Protein AF-A0A7S4JD03-F1 (afdb_monomer_lite)

Radius of gyration: 14.53 Å; chains: 1; bounding box: 27×33×50 Å

Secondary structure (DSSP, 8-state):
----SSTTEEEEEEE-S-EEEEEE-TT-SSTTTTSHHHHHHHHHTSTT--EEEEE---STTS--EEEEE-TTTTTTEEEEEEEEEEE-TTHHHHHTT-------PPP-

Foldseek 3Di:
DDDQDDPFKDAQKALPDQFPDKDFLQPPPDVVSLDPRVLLVVLLPDLFFFKWKWAQDPDPVDGTMITGHGPPSNVRIDGHHRMMMGGHPCSVCSNVVNDDPPPPDDDD

InterPro domains:
  IPR003609 PAN/Apple domain [PF14295] (14-69)

Organism: NCBI:txid72548

Sequence (108 aa):
EAQGGVHNLVEGLNFQGADIKGLSMAHASSAQERSPIACYEACASHTKCLAMTFINSRSSSRQRRCWMKGGGFYVGASRSQGTTSGVVTGWQEKAAGRVRNVEATPLQ

pLDDT: mean 80.73, std 18.43, range [30.11, 97.12]

Structure (mmCIF, N/CA/C/O backbone):
data_AF-A0A7S4JD03-F1
#
_entry.id   AF-A0A7S4JD03-F1
#
loop_
_atom_site.group_PDB
_atom_site.id
_atom_site.type_symbol
_atom_site.label_atom_id
_atom_site.label_alt_id
_atom_site.label_comp_id
_atom_site.label_asym_id
_atom_site.label_entity_id
_atom_site.label_seq_id
_atom_site.pdbx_PDB_ins_code
_atom_site.Cartn_x
_atom_site.Cartn_y
_atom_site.Cartn_z
_atom_site.occupancy
_atom_site.B_iso_or_equiv
_atom_site.auth_seq_id
_atom_site.auth_comp_id
_atom_site.auth_asym_id
_atom_site.auth_at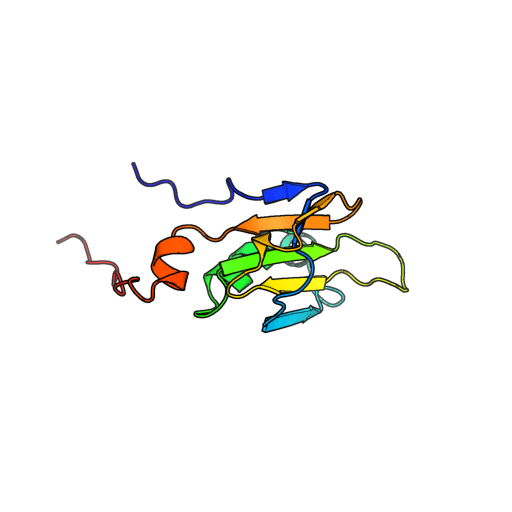om_id
_atom_site.pdbx_PDB_model_num
ATOM 1 N N . GLU A 1 1 ? 6.866 2.853 25.534 1.00 30.11 1 GLU A N 1
ATOM 2 C CA . GLU A 1 1 ? 7.488 3.487 24.353 1.00 30.11 1 GLU A CA 1
ATOM 3 C C . GLU A 1 1 ? 6.689 3.080 23.118 1.00 30.11 1 GLU A C 1
ATOM 5 O O . GLU A 1 1 ? 6.691 1.910 22.765 1.00 30.11 1 GLU A O 1
ATOM 10 N N . ALA A 1 2 ? 5.897 3.985 22.538 1.00 35.44 2 ALA A N 1
ATOM 11 C CA . ALA A 1 2 ? 5.027 3.675 21.399 1.00 35.44 2 ALA A CA 1
ATOM 12 C C . ALA A 1 2 ? 5.671 4.197 20.109 1.00 35.44 2 ALA A C 1
ATOM 14 O O . ALA A 1 2 ? 5.424 5.322 19.683 1.00 35.44 2 ALA A O 1
ATOM 15 N N . GLN A 1 3 ? 6.549 3.393 19.512 1.00 37.41 3 GLN A N 1
ATOM 16 C CA . GLN A 1 3 ? 7.178 3.710 18.232 1.00 37.41 3 GLN A CA 1
ATOM 17 C C . GLN A 1 3 ? 6.197 3.386 17.097 1.00 37.41 3 GLN A C 1
ATOM 19 O O . GLN A 1 3 ? 6.158 2.287 16.551 1.00 37.41 3 GLN A O 1
ATOM 24 N N . GLY A 1 4 ? 5.343 4.352 16.768 1.00 39.50 4 GLY A N 1
ATOM 25 C CA . GLY A 1 4 ? 4.636 4.376 15.495 1.00 39.50 4 GLY A CA 1
ATOM 26 C C . GLY A 1 4 ? 5.576 4.900 14.414 1.00 39.50 4 GLY A C 1
ATOM 27 O O . GLY A 1 4 ? 5.712 6.107 14.269 1.00 39.50 4 GLY A O 1
ATOM 28 N N . GLY A 1 5 ? 6.233 4.026 13.652 1.00 41.19 5 GLY A N 1
ATOM 29 C CA . GLY A 1 5 ? 7.070 4.490 12.544 1.00 41.19 5 GLY A CA 1
ATOM 30 C C . GLY A 1 5 ? 7.536 3.383 11.612 1.00 41.19 5 GLY A C 1
ATOM 31 O O . GLY A 1 5 ? 8.364 2.586 11.987 1.00 41.19 5 GLY A O 1
ATOM 32 N N . VAL A 1 6 ? 7.066 3.350 10.362 1.00 50.31 6 VAL A N 1
ATOM 33 C CA . VAL A 1 6 ? 7.706 2.661 9.211 1.00 50.31 6 VAL A CA 1
ATOM 34 C C . VAL A 1 6 ? 8.101 1.162 9.312 1.00 50.31 6 VAL A C 1
ATOM 36 O O . VAL A 1 6 ? 8.544 0.605 8.310 1.00 50.31 6 VAL A O 1
ATOM 39 N N . HIS A 1 7 ? 7.862 0.449 10.419 1.00 53.72 7 HIS A N 1
ATOM 40 C CA . HIS A 1 7 ? 8.314 -0.943 10.619 1.00 53.72 7 HIS A CA 1
ATOM 41 C C . HIS A 1 7 ? 7.554 -2.007 9.795 1.00 53.72 7 HIS A C 1
ATOM 43 O O . HIS A 1 7 ? 7.946 -3.169 9.795 1.00 53.72 7 HIS A O 1
ATOM 49 N N . ASN A 1 8 ? 6.478 -1.643 9.087 1.00 73.94 8 ASN A N 1
ATOM 50 C CA . ASN A 1 8 ? 5.576 -2.610 8.441 1.00 73.94 8 ASN A CA 1
ATOM 51 C C . ASN A 1 8 ? 5.717 -2.687 6.913 1.00 73.94 8 ASN A C 1
ATOM 53 O O . ASN A 1 8 ? 4.833 -3.239 6.259 1.00 73.94 8 ASN A O 1
ATOM 57 N N . LEU A 1 9 ? 6.766 -2.108 6.322 1.00 92.06 9 LEU A N 1
ATOM 58 C CA . LEU A 1 9 ? 6.987 -2.181 4.876 1.00 92.06 9 LEU A CA 1
ATOM 59 C C . LEU A 1 9 ? 7.691 -3.487 4.496 1.00 92.06 9 LEU A C 1
ATOM 61 O O . LEU A 1 9 ? 8.807 -3.755 4.925 1.00 92.06 9 LEU A O 1
ATOM 65 N N . VAL A 1 10 ? 7.045 -4.276 3.643 1.00 93.12 10 VAL A N 1
ATOM 66 C CA . VAL A 1 10 ? 7.534 -5.567 3.158 1.00 93.12 10 VAL A CA 1
ATOM 67 C C . VAL A 1 10 ? 7.753 -5.483 1.654 1.00 93.12 10 VAL A C 1
ATOM 69 O O . VAL A 1 10 ? 6.805 -5.338 0.874 1.00 93.12 10 VAL A O 1
ATOM 72 N N . GLU A 1 11 ? 9.014 -5.569 1.237 1.00 92.75 11 GLU A N 1
ATOM 73 C CA . GLU A 1 11 ? 9.378 -5.677 -0.173 1.00 92.75 11 GLU A CA 1
ATOM 74 C C . GLU A 1 11 ? 8.952 -7.033 -0.748 1.00 92.75 11 GLU A C 1
ATOM 76 O O . GLU A 1 11 ? 8.964 -8.068 -0.081 1.00 92.75 11 GLU A O 1
ATOM 81 N N . GLY A 1 12 ? 8.535 -7.026 -2.009 1.00 91.88 12 GLY A N 1
ATOM 82 C CA . GLY A 1 12 ? 8.070 -8.208 -2.711 1.00 91.88 12 GLY A CA 1
ATOM 83 C C . GLY A 1 12 ? 6.667 -8.650 -2.306 1.00 91.88 12 GLY A C 1
ATOM 84 O O . GLY A 1 12 ? 6.220 -9.684 -2.790 1.00 91.88 12 GLY A O 1
ATOM 85 N N . LEU A 1 13 ? 5.972 -7.917 -1.429 1.00 93.81 13 LEU A N 1
ATOM 86 C CA . LEU A 1 13 ? 4.585 -8.184 -1.053 1.00 93.81 13 LEU A CA 1
ATOM 87 C C . LEU A 1 13 ? 3.642 -7.285 -1.851 1.00 93.81 13 LEU A C 1
ATOM 89 O O . LEU A 1 13 ? 3.880 -6.080 -1.988 1.00 93.81 13 LEU A O 1
ATOM 93 N N . ASN A 1 14 ? 2.553 -7.866 -2.343 1.00 94.25 14 ASN A N 1
ATOM 94 C CA . ASN A 1 14 ? 1.449 -7.187 -3.003 1.00 94.25 14 ASN A CA 1
ATOM 95 C C . ASN A 1 14 ? 0.129 -7.641 -2.377 1.00 94.25 14 ASN A C 1
ATOM 97 O O . ASN A 1 14 ? -0.223 -8.819 -2.443 1.00 94.25 14 ASN A O 1
ATOM 101 N N . PHE A 1 15 ? -0.619 -6.707 -1.804 1.00 95.38 15 PHE A N 1
ATOM 102 C CA . PHE A 1 15 ? -1.991 -6.954 -1.378 1.00 95.38 15 PHE A CA 1
ATOM 103 C C . PHE A 1 15 ? -2.911 -6.772 -2.591 1.00 95.38 15 PHE A C 1
ATOM 105 O O . PHE A 1 15 ? -3.210 -5.648 -2.971 1.00 95.38 15 PHE A O 1
ATOM 112 N N . GLN A 1 16 ? -3.335 -7.843 -3.260 1.00 92.00 16 GLN A N 1
ATOM 113 C CA . GLN A 1 16 ? -4.164 -7.702 -4.463 1.00 92.00 16 GLN A CA 1
ATOM 114 C C . GLN A 1 16 ? -5.604 -7.312 -4.117 1.00 92.00 16 GLN A C 1
ATOM 116 O O . GLN A 1 16 ? -6.221 -7.907 -3.235 1.00 92.00 16 GLN A O 1
ATOM 121 N N . GLY A 1 17 ? -6.148 -6.339 -4.850 1.00 92.31 17 GLY A N 1
ATOM 122 C CA . GLY A 1 17 ? -7.508 -5.847 -4.653 1.00 92.31 17 GLY A CA 1
ATOM 123 C C . GLY A 1 17 ? -7.677 -4.985 -3.400 1.00 92.31 17 GLY A C 1
ATOM 124 O O . GLY A 1 17 ? -6.709 -4.471 -2.831 1.00 92.31 17 GLY A O 1
ATOM 125 N N . ALA A 1 18 ? -8.944 -4.802 -3.007 1.00 93.31 18 ALA A N 1
ATOM 126 C CA . ALA A 1 18 ? -9.385 -3.899 -1.938 1.00 93.31 18 ALA A CA 1
ATOM 127 C C . ALA A 1 18 ? -8.903 -2.443 -2.106 1.00 93.31 18 ALA A C 1
ATOM 129 O O . ALA A 1 18 ? -8.812 -1.701 -1.127 1.00 93.31 18 ALA A O 1
ATOM 130 N N . ASP A 1 19 ? -8.588 -2.033 -3.337 1.00 95.81 19 ASP A N 1
ATOM 131 C CA . ASP A 1 19 ? -8.091 -0.700 -3.648 1.00 95.81 19 ASP A CA 1
ATOM 132 C C . ASP A 1 19 ? -9.200 0.336 -3.473 1.00 95.81 19 ASP A C 1
ATOM 134 O O . ASP A 1 19 ? -10.231 0.293 -4.140 1.00 95.81 19 ASP A O 1
ATOM 138 N N . ILE A 1 20 ? -8.979 1.292 -2.577 1.00 96.69 20 ILE A N 1
ATOM 139 C CA . ILE A 1 20 ? -9.903 2.407 -2.342 1.00 96.69 20 ILE A CA 1
ATOM 140 C C . ILE A 1 20 ? -9.446 3.688 -3.038 1.00 96.69 20 ILE A C 1
ATOM 142 O O . ILE A 1 20 ? -10.253 4.587 -3.267 1.00 96.69 20 ILE A O 1
ATOM 146 N N . LYS A 1 21 ? -8.148 3.799 -3.351 1.00 95.81 21 LYS A N 1
ATOM 147 C CA . LYS A 1 21 ? -7.572 4.948 -4.056 1.00 95.81 21 LYS A CA 1
ATOM 148 C C . LYS A 1 21 ? -6.220 4.597 -4.673 1.00 95.81 21 LYS A C 1
ATOM 150 O O . LYS A 1 21 ? -5.398 3.942 -4.039 1.00 95.81 21 LYS A O 1
ATOM 155 N N . GLY A 1 22 ? -5.966 5.099 -5.879 1.00 93.06 22 GLY A N 1
ATOM 156 C CA . GLY A 1 22 ? -4.651 5.069 -6.519 1.00 93.06 22 GLY A CA 1
ATOM 157 C C . GLY A 1 22 ? -4.056 6.470 -6.640 1.00 93.06 22 GLY A C 1
ATOM 158 O O . GLY A 1 22 ? -4.732 7.380 -7.114 1.00 93.06 22 GLY A O 1
ATOM 159 N N . LEU A 1 23 ? -2.792 6.654 -6.254 1.00 90.38 23 LEU A N 1
ATOM 160 C CA . LEU A 1 23 ? -2.052 7.907 -6.453 1.00 90.38 23 LEU A CA 1
ATOM 161 C C . LEU A 1 23 ? -0.980 7.735 -7.530 1.00 90.38 23 LEU A C 1
ATOM 163 O O . LEU A 1 23 ? -0.255 6.737 -7.548 1.00 90.38 23 LEU A O 1
ATOM 167 N N . SER A 1 24 ? -0.875 8.696 -8.457 1.00 89.06 24 SER A N 1
ATOM 168 C CA . SER A 1 24 ? 0.303 8.769 -9.336 1.00 89.06 24 SER A CA 1
ATOM 169 C C . SER A 1 24 ? 1.462 9.333 -8.547 1.00 89.06 24 SER A C 1
ATOM 171 O O . SER A 1 24 ? 1.347 10.444 -8.045 1.00 89.06 24 SER A O 1
ATOM 173 N N . MET A 1 25 ? 2.578 8.615 -8.507 1.00 84.44 25 MET A N 1
ATOM 174 C CA . MET A 1 25 ? 3.835 9.143 -7.974 1.00 84.44 25 MET A CA 1
ATOM 175 C C . MET A 1 25 ? 4.810 9.455 -9.122 1.00 84.44 25 MET A C 1
ATOM 177 O O . MET A 1 25 ? 5.985 9.716 -8.899 1.00 84.44 25 MET A O 1
ATOM 181 N N . ALA A 1 26 ? 4.347 9.417 -10.377 1.00 80.00 26 ALA A N 1
ATOM 182 C CA . ALA A 1 26 ? 5.184 9.641 -11.554 1.00 80.00 26 ALA A CA 1
ATOM 183 C C . ALA A 1 26 ? 5.731 11.073 -11.646 1.00 80.00 26 ALA A C 1
ATOM 185 O O . ALA A 1 26 ? 6.848 11.264 -12.116 1.00 80.00 26 ALA A O 1
ATOM 186 N N . HIS A 1 27 ? 4.951 12.061 -11.196 1.00 76.69 27 HIS A N 1
ATOM 187 C CA . HIS A 1 27 ? 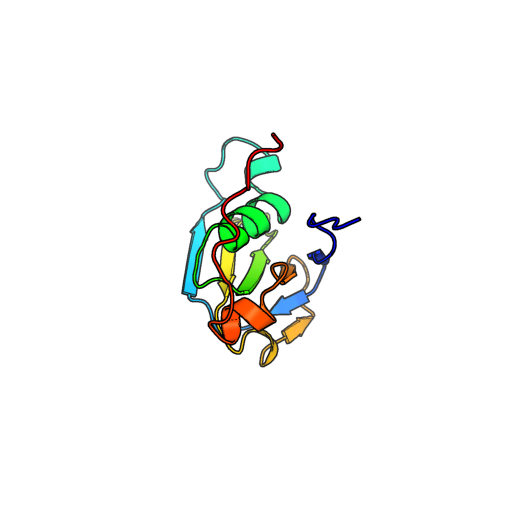5.275 13.489 -11.312 1.00 76.69 27 HIS A CA 1
ATOM 188 C C . HIS A 1 27 ? 5.817 14.102 -10.016 1.00 76.69 27 HIS A C 1
ATOM 190 O O . HIS A 1 27 ? 6.085 15.297 -9.972 1.00 76.69 27 HIS A O 1
ATOM 196 N N . ALA A 1 28 ? 5.969 13.301 -8.959 1.00 79.00 28 ALA A N 1
ATOM 197 C CA . ALA A 1 28 ? 6.582 13.755 -7.718 1.00 79.00 28 ALA A CA 1
ATOM 198 C C . ALA A 1 28 ? 7.990 14.301 -7.996 1.00 79.00 28 ALA A C 1
ATOM 200 O O . ALA A 1 28 ? 8.724 13.723 -8.800 1.00 79.00 28 ALA A O 1
ATOM 201 N N . SER A 1 29 ? 8.376 15.399 -7.353 1.00 79.38 29 SER A N 1
ATOM 202 C CA . SER A 1 29 ? 9.602 16.136 -7.686 1.00 79.38 29 SER A CA 1
ATOM 203 C C . SER A 1 29 ? 10.873 15.511 -7.100 1.00 79.38 29 SER A C 1
ATOM 205 O O . SER A 1 29 ? 11.946 15.614 -7.693 1.00 79.38 29 SER A O 1
ATOM 207 N N . SER A 1 30 ? 10.743 14.766 -6.003 1.00 80.69 30 SER A N 1
ATOM 208 C CA . SER A 1 30 ? 11.847 14.137 -5.277 1.00 80.69 30 SER A CA 1
ATOM 209 C C . SER A 1 30 ? 11.757 12.606 -5.249 1.00 80.69 30 SER A C 1
ATOM 211 O O . SER A 1 30 ? 10.699 12.005 -5.442 1.00 80.69 30 SER A O 1
ATOM 213 N N . ALA A 1 31 ? 12.887 11.942 -4.986 1.00 79.38 31 ALA A N 1
ATOM 214 C CA . ALA A 1 31 ? 12.917 10.493 -4.774 1.00 79.38 31 ALA A CA 1
ATOM 215 C C . ALA A 1 31 ? 12.151 10.071 -3.505 1.00 79.38 31 ALA A C 1
ATOM 217 O O . ALA A 1 31 ? 11.547 9.000 -3.493 1.00 79.38 31 ALA A O 1
ATOM 218 N N . GLN A 1 32 ? 12.131 10.932 -2.481 1.00 81.00 32 GLN A N 1
ATOM 219 C CA . GLN A 1 32 ? 11.420 10.694 -1.226 1.00 81.00 32 GLN A CA 1
ATOM 220 C C . GLN A 1 32 ? 9.909 10.625 -1.444 1.00 81.00 32 GLN A C 1
ATOM 222 O O . GLN A 1 32 ? 9.260 9.688 -0.987 1.00 81.00 32 GLN A O 1
ATOM 227 N N . GLU A 1 33 ? 9.350 11.549 -2.223 1.00 81.38 33 GLU A N 1
ATOM 228 C CA . GLU A 1 33 ? 7.941 11.506 -2.624 1.00 81.38 33 GLU A CA 1
ATOM 229 C C . GLU A 1 33 ? 7.630 10.281 -3.502 1.00 81.38 33 GLU A C 1
ATOM 231 O O . GLU A 1 33 ? 6.499 9.817 -3.546 1.00 81.38 33 GLU A O 1
ATOM 236 N N . ARG A 1 34 ? 8.623 9.702 -4.188 1.00 86.69 34 ARG A N 1
ATOM 237 C CA . ARG A 1 34 ? 8.486 8.483 -5.009 1.00 86.69 34 ARG A CA 1
ATOM 238 C C . ARG A 1 34 ? 8.850 7.207 -4.249 1.00 86.69 34 ARG A C 1
ATOM 240 O O . ARG A 1 34 ? 9.330 6.254 -4.866 1.00 86.69 34 ARG A O 1
ATOM 247 N N . SER A 1 35 ? 8.644 7.185 -2.937 1.00 90.88 35 SER A N 1
ATOM 248 C CA . SER A 1 35 ? 9.043 6.071 -2.078 1.00 90.88 35 SER A CA 1
ATOM 249 C C . SER A 1 35 ? 7.845 5.290 -1.519 1.00 90.88 35 SER A C 1
ATOM 251 O O . SER A 1 35 ? 6.734 5.823 -1.408 1.00 90.88 35 SER A O 1
ATOM 253 N N . PRO A 1 36 ? 8.061 4.030 -1.097 1.00 92.94 36 PRO A N 1
ATOM 254 C CA . PRO A 1 36 ? 7.093 3.308 -0.279 1.00 92.94 36 PRO A CA 1
ATOM 255 C C . PRO A 1 36 ? 6.725 4.059 1.009 1.00 92.94 36 PRO A C 1
ATOM 257 O O . PRO A 1 36 ? 5.581 3.988 1.441 1.00 92.94 36 PRO A O 1
ATOM 260 N N . ILE A 1 37 ? 7.656 4.814 1.600 1.00 92.94 37 ILE A N 1
ATOM 261 C CA . ILE A 1 37 ? 7.414 5.575 2.835 1.00 92.94 37 ILE A CA 1
ATOM 262 C C . ILE A 1 37 ? 6.363 6.662 2.592 1.00 92.94 37 ILE A C 1
ATOM 264 O O . ILE A 1 37 ? 5.355 6.693 3.291 1.00 92.94 37 ILE A O 1
ATOM 268 N N . ALA A 1 38 ? 6.511 7.461 1.532 1.00 91.88 38 ALA A N 1
ATOM 269 C CA . ALA A 1 38 ? 5.520 8.480 1.177 1.00 91.88 38 ALA A CA 1
ATOM 270 C C . ALA A 1 38 ? 4.133 7.871 0.883 1.00 91.88 38 ALA A C 1
ATOM 272 O O . ALA A 1 38 ? 3.099 8.436 1.235 1.00 91.88 38 ALA A O 1
ATOM 273 N N . CYS A 1 39 ? 4.089 6.683 0.268 1.00 94.38 39 CYS A N 1
ATOM 274 C CA . CYS A 1 39 ? 2.835 5.959 0.053 1.00 94.38 39 CYS A CA 1
ATOM 275 C C . CYS A 1 39 ? 2.205 5.469 1.373 1.00 94.38 39 CYS A C 1
ATOM 277 O O . CYS A 1 39 ? 0.982 5.512 1.531 1.00 94.38 39 CYS A O 1
ATOM 279 N N . TYR A 1 40 ? 3.024 5.037 2.335 1.00 94.81 40 TYR A N 1
ATOM 280 C CA . TYR A 1 40 ? 2.566 4.647 3.666 1.00 94.81 40 TYR A CA 1
ATOM 281 C C . TYR A 1 40 ? 1.990 5.837 4.427 1.00 94.81 40 TYR A C 1
ATOM 283 O O . TYR A 1 40 ? 0.881 5.736 4.940 1.00 94.81 40 TYR A O 1
ATOM 291 N N . GLU A 1 41 ? 2.694 6.967 4.449 1.00 92.88 41 GLU A N 1
ATOM 292 C CA . GLU A 1 41 ? 2.241 8.199 5.103 1.00 92.88 41 GLU A CA 1
ATOM 293 C C . GLU A 1 41 ? 0.913 8.681 4.513 1.00 92.88 41 GLU A C 1
ATOM 295 O O . GLU A 1 41 ? -0.045 8.910 5.249 1.00 92.88 41 GLU A O 1
ATOM 300 N N . ALA A 1 42 ? 0.799 8.708 3.181 1.00 93.25 42 ALA A N 1
ATOM 301 C CA . ALA A 1 42 ? -0.449 9.063 2.512 1.00 93.25 42 ALA A CA 1
ATOM 302 C C . ALA A 1 42 ? -1.609 8.125 2.897 1.00 93.25 42 ALA A C 1
ATOM 304 O O . ALA A 1 42 ? -2.748 8.571 3.050 1.00 93.25 42 ALA A O 1
ATOM 305 N N . CYS A 1 43 ? -1.343 6.823 3.053 1.00 94.62 43 CYS A N 1
ATOM 306 C CA . CYS A 1 43 ? -2.340 5.866 3.529 1.00 94.62 43 CYS A CA 1
ATOM 307 C C . CYS A 1 43 ? -2.679 6.096 5.009 1.00 94.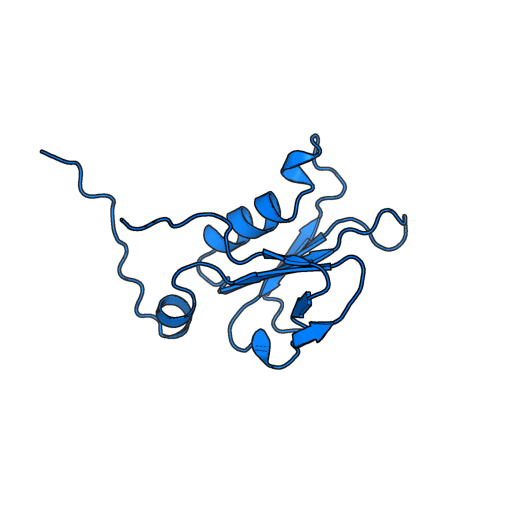62 43 CYS A C 1
ATOM 309 O O . CYS A 1 43 ? -3.853 6.119 5.375 1.00 94.62 43 CYS A O 1
ATOM 311 N N . ALA A 1 44 ? -1.683 6.328 5.862 1.00 92.25 44 ALA A N 1
ATOM 312 C CA . ALA A 1 44 ? -1.886 6.590 7.280 1.00 92.25 44 ALA A CA 1
ATOM 313 C C . ALA A 1 44 ? -2.788 7.817 7.505 1.00 92.25 44 ALA A C 1
ATOM 315 O O . ALA A 1 44 ? -3.720 7.746 8.308 1.00 92.25 44 ALA A O 1
ATOM 316 N N . SER A 1 45 ? -2.601 8.881 6.717 1.00 91.94 45 SER A N 1
ATOM 317 C CA . SER A 1 45 ? -3.439 10.088 6.740 1.00 91.94 45 SER A CA 1
ATOM 318 C C . SER A 1 45 ? -4.852 9.890 6.172 1.00 91.94 45 SER A C 1
ATOM 320 O O . SER A 1 45 ? -5.731 10.716 6.410 1.00 91.94 45 SER A O 1
ATOM 322 N N . HIS A 1 46 ? -5.116 8.815 5.422 1.00 92.81 46 HIS A N 1
ATOM 323 C CA . HIS A 1 46 ? -6.429 8.565 4.827 1.00 92.81 46 HIS A CA 1
ATOM 324 C C . HIS A 1 46 ? -7.311 7.720 5.756 1.00 92.81 46 HIS A C 1
ATOM 326 O O . HIS A 1 46 ? -7.028 6.549 6.009 1.00 92.81 46 HIS A O 1
ATOM 332 N N . THR A 1 47 ? -8.443 8.258 6.214 1.00 90.38 47 THR A N 1
ATOM 333 C CA . THR A 1 47 ? -9.315 7.651 7.249 1.00 90.38 47 THR A CA 1
ATOM 334 C C . THR A 1 47 ? -9.833 6.247 6.936 1.00 90.38 47 THR A C 1
ATOM 336 O O . THR A 1 47 ? -10.099 5.482 7.854 1.00 90.38 47 THR A O 1
ATOM 339 N N . LYS A 1 48 ? -9.939 5.865 5.660 1.00 92.06 48 LYS A N 1
ATOM 340 C CA . LYS A 1 48 ? -10.382 4.517 5.248 1.00 92.06 48 LYS A CA 1
ATOM 341 C C . LYS A 1 48 ? -9.247 3.566 4.858 1.00 92.06 48 LYS A C 1
ATOM 343 O O . LYS A 1 48 ? -9.510 2.404 4.571 1.00 92.06 48 LYS A O 1
ATOM 348 N N . CYS A 1 49 ? -8.006 4.051 4.793 1.00 94.81 49 CYS A N 1
ATOM 349 C CA . CYS A 1 49 ? -6.879 3.237 4.346 1.00 94.81 49 CYS A CA 1
ATOM 350 C C . CYS A 1 49 ? -6.297 2.439 5.515 1.00 94.81 49 CYS A C 1
ATOM 352 O O . CYS A 1 49 ? -5.950 3.002 6.553 1.00 94.81 49 CYS A O 1
ATOM 354 N N . LEU A 1 50 ? -6.229 1.126 5.349 1.00 94.12 50 LEU A N 1
ATOM 355 C CA . LEU A 1 50 ? -5.749 0.172 6.346 1.00 94.12 50 LEU A CA 1
ATOM 356 C C . LEU A 1 50 ? -4.378 -0.388 5.969 1.00 94.12 50 LEU A C 1
ATOM 358 O O . LEU A 1 50 ? -3.569 -0.698 6.838 1.00 94.12 50 LEU A O 1
ATOM 362 N N . ALA A 1 51 ? -4.110 -0.492 4.672 1.00 95.56 51 ALA A N 1
ATOM 363 C CA . ALA A 1 51 ? -2.852 -0.971 4.128 1.00 95.56 51 ALA A CA 1
ATOM 364 C C . ALA A 1 51 ? -2.567 -0.301 2.785 1.00 95.56 51 ALA A C 1
ATOM 366 O O . ALA A 1 51 ? -3.431 0.351 2.201 1.00 95.56 51 ALA A O 1
ATOM 367 N N . MET A 1 52 ? -1.363 -0.488 2.265 1.00 96.56 52 MET A N 1
ATOM 368 C CA . MET A 1 52 ? -0.978 0.014 0.956 1.00 96.56 52 MET A CA 1
ATOM 369 C C . MET A 1 52 ? -0.153 -1.005 0.174 1.00 96.56 52 MET A C 1
ATOM 371 O O . MET A 1 52 ? 0.453 -1.905 0.757 1.00 96.56 52 MET A O 1
ATOM 375 N N . THR A 1 53 ? -0.105 -0.818 -1.144 1.00 96.12 53 THR A N 1
ATOM 376 C CA . THR A 1 53 ? 0.931 -1.383 -2.012 1.00 96.12 53 THR A CA 1
ATOM 377 C C . THR A 1 53 ? 1.510 -0.289 -2.898 1.00 96.12 53 THR A C 1
ATOM 379 O O . THR A 1 53 ? 0.813 0.316 -3.713 1.00 96.12 53 THR A O 1
ATOM 382 N N . PHE A 1 54 ? 2.808 -0.060 -2.773 1.00 95.62 54 PHE A N 1
ATOM 383 C CA . PHE A 1 54 ? 3.601 0.764 -3.666 1.00 95.62 54 PHE A CA 1
ATOM 384 C C . PHE A 1 54 ? 4.188 -0.084 -4.795 1.00 95.62 54 PHE A C 1
ATOM 386 O O . PHE A 1 54 ? 4.815 -1.112 -4.544 1.00 95.62 54 PHE A O 1
ATOM 393 N N . ILE A 1 55 ? 4.022 0.359 -6.039 1.00 93.00 55 ILE A N 1
ATOM 394 C CA . ILE A 1 55 ? 4.658 -0.240 -7.214 1.00 93.00 55 ILE A CA 1
ATOM 395 C C . ILE A 1 55 ? 5.906 0.575 -7.551 1.00 93.00 55 ILE A C 1
ATOM 397 O O . ILE A 1 55 ? 5.812 1.710 -8.025 1.00 93.00 55 ILE A O 1
ATOM 401 N N . ASN A 1 56 ? 7.076 -0.029 -7.359 1.00 86.81 56 ASN A N 1
ATOM 402 C CA . ASN A 1 56 ? 8.372 0.522 -7.733 1.00 86.81 56 ASN A CA 1
ATOM 403 C C . ASN A 1 56 ? 8.773 0.061 -9.139 1.00 86.81 56 ASN A C 1
ATOM 405 O O . ASN A 1 56 ? 9.765 -0.641 -9.328 1.00 86.81 56 ASN A O 1
ATOM 409 N N . SER A 1 57 ? 7.988 0.435 -10.145 1.00 76.56 57 SER A N 1
ATOM 410 C CA . SER A 1 57 ? 8.363 0.174 -11.531 1.00 76.56 57 SER A CA 1
ATOM 411 C C . SER A 1 57 ? 9.038 1.398 -12.148 1.00 76.56 57 SER A C 1
ATOM 413 O O . SER A 1 57 ? 8.580 2.536 -12.023 1.00 76.56 57 SER A O 1
ATOM 415 N N . ARG A 1 58 ? 10.171 1.141 -12.811 1.00 63.28 58 ARG A N 1
ATOM 416 C CA . ARG A 1 58 ? 10.921 2.116 -13.620 1.00 63.28 58 ARG A CA 1
ATOM 417 C C . ARG A 1 58 ? 10.522 2.072 -15.098 1.00 63.28 58 ARG A C 1
ATOM 419 O O . ARG A 1 58 ? 11.023 2.879 -15.870 1.00 63.28 58 ARG A O 1
ATOM 426 N N . SER A 1 59 ? 9.659 1.132 -15.488 1.00 64.81 59 SER A N 1
ATOM 427 C CA . SER A 1 59 ? 9.180 1.002 -16.863 1.00 64.81 59 SER A CA 1
ATOM 428 C C . SER A 1 59 ? 8.102 2.044 -17.163 1.00 64.81 59 SER A C 1
ATOM 430 O O . SER A 1 59 ? 7.232 2.302 -16.330 1.00 64.81 59 SER A O 1
ATOM 432 N N . SER A 1 60 ? 8.133 2.612 -18.369 1.00 57.66 60 SER A N 1
ATOM 433 C CA . SER A 1 60 ? 7.171 3.611 -18.850 1.00 57.66 60 SER A CA 1
ATOM 434 C C . SER A 1 60 ? 5.719 3.113 -18.847 1.00 57.66 60 SER A C 1
ATOM 436 O O . SER A 1 60 ? 4.810 3.918 -18.661 1.00 57.66 60 SER A O 1
ATOM 438 N N . SER A 1 61 ? 5.492 1.799 -18.977 1.00 59.56 61 SER A N 1
ATOM 439 C CA . SER A 1 61 ? 4.153 1.183 -18.975 1.00 59.56 61 SER A CA 1
ATOM 440 C C . SER A 1 61 ? 3.578 0.927 -17.577 1.00 59.56 61 SER A C 1
ATOM 442 O O . SER A 1 61 ? 2.373 0.733 -17.426 1.00 59.56 61 SER A O 1
ATOM 444 N N . ARG A 1 62 ? 4.415 0.947 -16.532 1.00 64.56 62 ARG A N 1
ATOM 445 C CA . ARG A 1 62 ? 4.009 0.811 -15.127 1.00 64.56 62 ARG A CA 1
ATOM 446 C C . ARG A 1 62 ? 4.657 1.933 -14.332 1.00 64.56 62 ARG A C 1
ATOM 448 O O . ARG A 1 62 ? 5.713 1.758 -13.733 1.00 64.56 62 ARG A O 1
ATOM 455 N N . GLN A 1 63 ? 4.040 3.107 -14.363 1.00 76.62 63 GLN A N 1
ATOM 456 C CA . GLN A 1 63 ? 4.509 4.245 -13.580 1.00 76.62 63 GLN A CA 1
ATOM 457 C C . GLN A 1 63 ? 4.453 3.947 -12.074 1.00 76.62 63 GLN A C 1
ATOM 459 O O . GLN A 1 63 ? 3.619 3.163 -11.613 1.00 76.62 63 GLN A O 1
ATOM 464 N N . ARG A 1 64 ? 5.325 4.606 -11.300 1.00 89.50 64 ARG A N 1
ATOM 465 C CA . ARG A 1 64 ? 5.308 4.509 -9.835 1.00 89.50 64 ARG A CA 1
ATOM 466 C C . ARG A 1 64 ? 3.950 4.926 -9.293 1.00 89.50 64 ARG A C 1
ATOM 468 O O . ARG A 1 64 ? 3.463 6.024 -9.579 1.00 89.50 64 ARG A O 1
ATOM 475 N N . ARG A 1 65 ? 3.351 4.048 -8.498 1.00 92.50 65 ARG A N 1
ATOM 476 C CA . ARG A 1 65 ? 1.974 4.198 -8.037 1.00 92.50 65 ARG A CA 1
ATOM 477 C C . ARG A 1 65 ? 1.831 3.709 -6.608 1.00 92.50 65 ARG A C 1
ATOM 479 O O . ARG A 1 65 ? 2.424 2.703 -6.234 1.00 92.50 65 ARG A O 1
ATOM 486 N N . CYS A 1 66 ? 1.029 4.433 -5.841 1.00 94.94 66 CYS A N 1
ATOM 487 C CA . CYS A 1 66 ? 0.583 4.032 -4.518 1.00 94.94 66 CYS A CA 1
ATOM 488 C C . CYS A 1 66 ? -0.866 3.555 -4.601 1.00 94.94 66 CYS A C 1
ATOM 490 O O . CYS A 1 66 ? -1.730 4.316 -5.039 1.00 94.94 66 CYS A O 1
ATOM 492 N N . TRP A 1 67 ? -1.126 2.326 -4.179 1.00 96.50 67 TRP A N 1
ATOM 493 C CA . TRP A 1 67 ? -2.466 1.771 -4.044 1.00 96.50 67 TRP A CA 1
ATOM 494 C C . TRP A 1 67 ? -2.846 1.712 -2.569 1.00 96.50 67 TRP A C 1
ATOM 496 O O . TRP A 1 67 ? -2.247 0.960 -1.804 1.00 96.50 67 TRP A O 1
ATOM 506 N N . MET A 1 68 ? -3.824 2.521 -2.173 1.00 97.12 68 MET A N 1
ATOM 507 C CA . MET A 1 68 ? -4.414 2.537 -0.836 1.00 97.12 68 MET A CA 1
ATOM 508 C C . MET A 1 68 ? -5.477 1.457 -0.727 1.00 97.12 68 MET A C 1
ATOM 510 O O . MET A 1 68 ? -6.320 1.342 -1.617 1.00 97.12 68 MET A O 1
ATOM 514 N N . LYS A 1 69 ? -5.484 0.719 0.381 1.00 96.50 69 LYS A N 1
ATOM 515 C CA . LYS A 1 69 ? -6.305 -0.480 0.549 1.00 96.50 69 LYS A CA 1
ATOM 516 C C . LYS A 1 69 ? -7.208 -0.382 1.760 1.00 96.50 69 LYS A C 1
ATOM 518 O O . LYS A 1 69 ? -6.796 0.107 2.811 1.00 96.50 69 LYS A O 1
ATOM 523 N N . GLY A 1 70 ? -8.444 -0.831 1.590 1.00 94.06 70 GLY A N 1
ATOM 524 C CA . GLY A 1 70 ? -9.469 -0.877 2.628 1.00 94.06 70 GLY A CA 1
ATOM 525 C C . GLY A 1 70 ? -9.553 -2.236 3.323 1.00 94.06 70 GLY A C 1
ATOM 526 O O . GLY A 1 70 ? -8.586 -2.996 3.373 1.00 94.06 70 GLY A O 1
ATOM 527 N N . GLY A 1 71 ? -10.729 -2.537 3.879 1.00 92.19 71 GLY A N 1
ATOM 528 C CA . GLY A 1 71 ? -11.015 -3.823 4.523 1.00 92.19 71 GLY A CA 1
ATOM 529 C C . GLY A 1 71 ? -10.793 -5.014 3.587 1.00 92.19 71 GLY A C 1
ATOM 530 O O . GLY A 1 71 ? -11.048 -4.925 2.389 1.00 92.19 71 GLY A O 1
ATOM 531 N N . GLY A 1 72 ? -10.302 -6.127 4.137 1.00 89.94 72 GLY A N 1
ATOM 532 C CA . GLY A 1 72 ? -10.051 -7.353 3.371 1.00 89.94 72 GLY A CA 1
ATOM 533 C C . GLY A 1 72 ? -8.784 -7.339 2.506 1.00 89.94 72 GLY A C 1
ATOM 534 O O . GLY A 1 72 ? -8.576 -8.277 1.743 1.00 89.94 72 GLY A O 1
ATOM 535 N N . PHE A 1 73 ? -7.907 -6.333 2.634 1.00 92.25 73 PHE A N 1
ATOM 536 C CA . PHE A 1 73 ? -6.667 -6.226 1.844 1.00 92.25 73 PHE A CA 1
ATOM 537 C C . PHE A 1 73 ? -5.764 -7.475 1.892 1.00 92.25 73 PHE A C 1
ATOM 539 O O . PHE A 1 73 ? -5.009 -7.733 0.959 1.00 92.25 73 PHE A O 1
ATOM 546 N N . TYR A 1 74 ? -5.827 -8.255 2.974 1.00 88.31 74 TYR A N 1
ATOM 547 C CA . TYR A 1 74 ? -5.001 -9.446 3.172 1.00 88.31 74 TYR A CA 1
ATOM 548 C C . TYR A 1 74 ? -5.475 -10.665 2.365 1.00 88.31 74 TYR A C 1
ATOM 550 O O . TYR A 1 74 ? -4.685 -11.583 2.161 1.00 88.31 74 TYR A O 1
ATOM 558 N N . VAL A 1 75 ? -6.722 -10.685 1.875 1.00 90.88 75 VAL A N 1
ATOM 559 C CA . VAL A 1 75 ? -7.299 -11.839 1.154 1.00 90.88 75 VAL A CA 1
ATOM 560 C C . VAL A 1 75 ? -6.525 -12.147 -0.133 1.00 90.88 75 VAL A C 1
ATOM 562 O O . VAL A 1 75 ? -6.347 -13.308 -0.485 1.00 90.88 75 VAL A O 1
ATOM 565 N N . GLY A 1 76 ? -6.030 -11.112 -0.815 1.00 86.00 76 GLY A N 1
ATOM 566 C CA . GLY A 1 76 ? -5.264 -11.228 -2.059 1.00 86.00 76 GLY A CA 1
ATOM 567 C C . GLY A 1 76 ? -3.745 -11.120 -1.890 1.00 86.00 76 GLY A C 1
ATOM 568 O O . GLY A 1 76 ? -3.046 -10.842 -2.870 1.00 86.00 76 GLY A O 1
ATOM 569 N N . ALA A 1 77 ? -3.215 -11.254 -0.670 1.00 92.19 77 ALA A N 1
ATOM 570 C CA . ALA A 1 77 ? -1.787 -11.092 -0.407 1.00 92.19 77 ALA A CA 1
ATOM 571 C C . ALA A 1 77 ? -0.949 -12.110 -1.202 1.00 92.19 77 ALA A C 1
ATOM 573 O O . ALA A 1 77 ? -1.156 -13.317 -1.118 1.00 92.19 77 ALA A O 1
ATOM 574 N N . SER A 1 78 ? 0.015 -11.620 -1.979 1.00 93.31 78 SER A N 1
ATOM 575 C CA . SER A 1 78 ? 0.870 -12.444 -2.839 1.00 93.31 78 SER A CA 1
ATOM 576 C C . SER A 1 78 ? 2.276 -11.867 -2.956 1.00 93.31 78 SER A C 1
ATOM 578 O O . SER A 1 78 ? 2.504 -10.678 -2.713 1.00 93.31 78 SER A O 1
ATOM 580 N N . ARG A 1 79 ? 3.233 -12.710 -3.353 1.00 94.06 79 ARG A N 1
ATOM 581 C CA . ARG A 1 79 ? 4.583 -12.261 -3.700 1.00 94.06 79 ARG A CA 1
ATOM 582 C C . ARG A 1 79 ? 4.578 -11.661 -5.109 1.00 94.06 79 ARG A C 1
ATOM 584 O O . ARG A 1 79 ? 4.137 -12.312 -6.049 1.00 94.06 79 ARG A O 1
ATOM 591 N N . SER A 1 80 ? 5.111 -10.454 -5.266 1.00 91.44 80 SER A N 1
ATOM 592 C CA . SER A 1 80 ? 5.307 -9.798 -6.561 1.00 91.44 80 SER A CA 1
ATOM 593 C C . SER A 1 80 ? 6.568 -8.944 -6.523 1.00 91.44 80 SER A C 1
ATOM 595 O O . SER A 1 80 ? 6.697 -8.055 -5.688 1.00 91.44 80 SER A O 1
ATOM 597 N N . GLN A 1 81 ? 7.506 -9.174 -7.440 1.00 91.00 81 GLN A N 1
ATOM 598 C CA . GLN A 1 81 ? 8.695 -8.325 -7.541 1.00 91.00 81 GLN A CA 1
ATOM 599 C C . GLN A 1 81 ? 8.320 -6.881 -7.905 1.00 91.00 81 GLN A C 1
ATOM 601 O O . GLN A 1 81 ? 7.345 -6.634 -8.620 1.00 91.00 81 G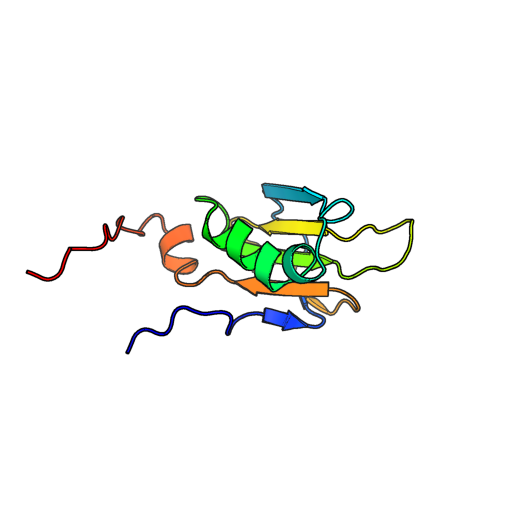LN A O 1
ATOM 606 N N . GLY A 1 82 ? 9.108 -5.923 -7.412 1.00 90.81 82 GLY A N 1
ATOM 607 C CA . GLY A 1 82 ? 8.888 -4.500 -7.674 1.00 90.81 82 GLY A CA 1
ATOM 608 C C . GLY A 1 82 ? 7.694 -3.900 -6.930 1.00 90.81 82 GLY A C 1
ATOM 609 O O . GLY A 1 82 ? 7.261 -2.804 -7.284 1.00 90.81 82 GLY A O 1
ATOM 610 N N . THR A 1 83 ? 7.158 -4.582 -5.915 1.00 93.56 83 THR A N 1
ATOM 611 C CA . THR A 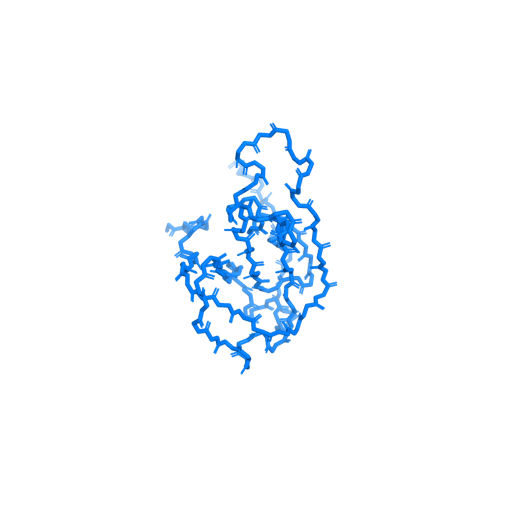1 83 ? 6.144 -4.021 -5.018 1.00 93.56 83 THR A CA 1
ATOM 612 C C . THR A 1 83 ? 6.654 -3.950 -3.587 1.00 93.56 83 THR A C 1
ATOM 614 O O . THR A 1 83 ? 7.453 -4.773 -3.152 1.00 93.56 83 THR A O 1
ATOM 617 N N . THR A 1 84 ? 6.169 -2.972 -2.837 1.00 95.19 84 THR A N 1
ATOM 618 C CA . THR A 1 84 ? 6.368 -2.882 -1.391 1.00 95.19 84 THR A CA 1
ATOM 619 C C . THR A 1 84 ? 5.009 -2.634 -0.775 1.00 95.19 84 THR A C 1
ATOM 621 O O . THR A 1 84 ? 4.337 -1.683 -1.162 1.00 95.19 84 THR A O 1
ATOM 624 N N . SER A 1 85 ? 4.584 -3.475 0.157 1.00 95.50 85 SER A N 1
ATOM 625 C CA . SER A 1 85 ? 3.304 -3.291 0.843 1.00 95.50 85 SER A CA 1
ATOM 626 C C . SER A 1 85 ? 3.513 -3.009 2.313 1.00 95.50 85 SER A C 1
ATOM 628 O O . SER A 1 85 ? 4.503 -3.450 2.883 1.00 95.50 85 SER A O 1
ATOM 630 N N . GLY A 1 86 ? 2.576 -2.308 2.938 1.00 94.25 86 GLY A N 1
ATOM 631 C CA . GLY A 1 86 ? 2.610 -2.118 4.380 1.00 94.25 86 GLY A CA 1
ATOM 632 C C . GLY A 1 86 ? 1.242 -1.907 4.980 1.00 94.25 86 GLY A C 1
ATOM 633 O O . GLY A 1 86 ? 0.316 -1.461 4.304 1.00 94.25 86 GLY A O 1
ATOM 634 N N . VAL A 1 87 ? 1.124 -2.255 6.256 1.00 93.44 87 VAL A N 1
ATOM 635 C CA . VAL A 1 87 ? -0.116 -2.126 7.014 1.00 93.44 87 VAL A CA 1
ATOM 636 C C . VAL A 1 87 ? 0.013 -0.973 7.998 1.00 93.44 87 VAL A C 1
ATOM 638 O O . VAL A 1 87 ? 1.001 -0.891 8.732 1.00 93.44 87 VAL A O 1
ATOM 641 N N . VAL A 1 88 ? -0.968 -0.072 7.988 1.00 90.19 88 VAL A N 1
ATOM 642 C CA . VAL A 1 88 ? -0.978 1.118 8.842 1.00 90.19 88 VAL A CA 1
ATOM 643 C C . VAL A 1 88 ? -1.068 0.691 10.306 1.00 90.19 88 VAL A C 1
ATOM 645 O O . VAL A 1 88 ? -1.827 -0.210 10.660 1.00 90.19 88 VAL A O 1
ATOM 648 N N . THR A 1 89 ? -0.299 1.327 11.184 1.00 84.75 89 THR A N 1
ATOM 649 C CA . THR A 1 89 ? -0.403 1.104 12.632 1.00 84.75 89 THR A CA 1
ATOM 650 C C . THR A 1 89 ? -1.843 1.321 13.111 1.00 84.75 89 THR A C 1
ATOM 652 O O . THR A 1 89 ? -2.484 2.299 12.733 1.00 84.75 89 THR A O 1
ATOM 655 N N . GLY A 1 90 ? -2.366 0.405 13.929 1.00 81.69 90 GLY A N 1
ATOM 656 C CA . GLY A 1 90 ? -3.742 0.485 14.429 1.00 81.69 90 GLY A CA 1
ATOM 657 C C . GLY A 1 90 ? -4.824 0.166 13.382 1.00 81.69 90 GLY A C 1
ATOM 658 O O . GLY A 1 90 ? -5.986 0.552 13.531 1.00 81.69 90 GLY A O 1
ATOM 659 N N . TRP A 1 91 ? -4.464 -0.482 12.266 1.00 82.31 91 TRP A N 1
ATOM 660 C CA . TRP A 1 91 ? -5.418 -0.798 11.198 1.00 82.31 91 TRP A CA 1
ATOM 661 C C . TRP A 1 91 ? -6.560 -1.713 11.650 1.00 82.31 91 TRP A C 1
ATOM 663 O O . TRP A 1 91 ? -7.631 -1.656 11.054 1.00 82.31 91 TRP A O 1
ATOM 673 N N . GLN A 1 92 ? -6.358 -2.563 12.659 1.00 79.19 92 GLN A N 1
ATOM 674 C CA . GLN A 1 92 ? -7.382 -3.499 13.137 1.00 79.19 92 GLN A CA 1
ATOM 675 C C . GLN A 1 92 ? -8.484 -2.738 13.869 1.00 79.19 92 GLN A C 1
ATOM 677 O O . GLN A 1 92 ? -9.670 -2.933 13.613 1.00 79.19 92 GLN A O 1
ATOM 682 N N . GLU A 1 93 ? -8.092 -1.792 14.712 1.00 82.56 93 GLU A N 1
ATOM 683 C CA . GLU A 1 93 ? -8.966 -0.854 15.399 1.00 82.56 93 GLU A CA 1
ATOM 684 C C . GLU A 1 93 ? -9.671 0.054 14.388 1.00 82.56 93 GLU A C 1
ATOM 686 O O . GLU A 1 93 ? -10.872 0.296 14.510 1.00 82.56 93 GLU A O 1
ATOM 691 N N . LYS A 1 94 ? -8.955 0.498 13.347 1.00 78.25 94 LYS A N 1
ATOM 692 C CA . LYS A 1 94 ? -9.497 1.291 12.230 1.00 78.25 94 LYS A CA 1
ATOM 693 C C . LYS A 1 94 ? -10.515 0.516 11.406 1.00 78.25 94 LYS A C 1
ATOM 695 O O . LYS A 1 94 ? -11.567 1.058 11.083 1.00 78.25 94 LYS A O 1
ATOM 700 N N . ALA A 1 95 ? -10.254 -0.759 11.136 1.00 78.25 95 ALA A N 1
ATOM 701 C CA . ALA A 1 95 ? -11.187 -1.661 10.473 1.00 78.25 95 ALA A CA 1
ATOM 702 C C . ALA A 1 95 ? -12.432 -1.922 11.331 1.00 78.25 95 ALA A C 1
ATOM 704 O O . ALA A 1 95 ? -13.541 -1.968 10.809 1.00 78.25 95 ALA A O 1
ATOM 705 N N . ALA A 1 96 ? -12.251 -2.056 12.646 1.00 79.38 96 ALA A N 1
ATOM 706 C CA . ALA A 1 96 ? -13.327 -2.283 13.605 1.00 79.38 96 ALA A CA 1
ATOM 707 C C . ALA A 1 96 ? -14.119 -1.010 13.963 1.00 79.38 96 ALA A C 1
ATOM 709 O O . ALA A 1 96 ? -15.021 -1.083 14.797 1.00 79.38 96 ALA A O 1
ATOM 710 N N . GLY A 1 97 ? -13.771 0.154 13.397 1.00 68.31 97 GLY A N 1
ATOM 711 C CA . GLY A 1 97 ? -14.404 1.436 13.722 1.00 68.31 97 GLY A CA 1
ATOM 712 C C . GLY A 1 97 ? -14.147 1.919 15.156 1.00 68.31 97 GLY A C 1
ATOM 713 O O . GLY A 1 97 ? -14.922 2.714 15.679 1.00 68.31 97 GLY A O 1
ATOM 714 N N . ARG A 1 98 ? -13.087 1.433 15.817 1.00 61.91 98 ARG A N 1
ATOM 715 C CA . ARG A 1 98 ? -12.764 1.713 17.230 1.00 61.91 98 ARG A CA 1
ATOM 716 C C . ARG A 1 98 ? -11.650 2.739 17.441 1.00 61.91 98 ARG A C 1
ATOM 718 O O . ARG A 1 98 ? -11.252 2.956 18.584 1.00 61.91 98 ARG A O 1
ATOM 725 N N . VAL A 1 99 ? -11.134 3.375 16.387 1.00 55.62 99 VAL A N 1
ATOM 726 C CA . VAL A 1 99 ? -10.115 4.426 16.542 1.00 55.62 99 VAL A CA 1
ATOM 727 C C . VAL A 1 99 ? -10.790 5.643 17.159 1.00 55.62 99 VAL A C 1
ATOM 729 O O . VAL A 1 99 ? -11.507 6.381 16.489 1.00 55.62 99 VAL A O 1
ATOM 732 N N . ARG A 1 100 ? -10.585 5.831 18.462 1.00 49.59 100 ARG A N 1
ATOM 733 C CA . ARG A 1 100 ? -10.834 7.114 19.113 1.00 49.59 100 ARG A CA 1
ATOM 734 C C . ARG A 1 100 ? -9.822 8.093 18.528 1.00 49.59 100 ARG A C 1
ATOM 736 O O . ARG A 1 100 ? -8.641 7.755 18.466 1.00 49.59 100 ARG A O 1
ATOM 743 N N . ASN A 1 101 ? -10.269 9.267 18.085 1.00 43.66 101 ASN A N 1
ATOM 744 C CA . ASN A 1 101 ? -9.360 10.380 17.832 1.00 43.66 101 ASN A CA 1
ATOM 745 C C . ASN A 1 101 ? -8.543 10.572 19.111 1.00 43.66 101 ASN A C 1
ATOM 747 O O . ASN A 1 101 ? -9.079 11.027 20.119 1.00 43.66 101 ASN A O 1
ATOM 751 N N . VAL A 1 102 ? -7.277 10.165 19.110 1.00 48.62 102 VAL A N 1
ATOM 752 C CA . VAL A 1 102 ? -6.355 10.614 20.144 1.00 48.62 102 VAL A CA 1
ATOM 753 C C . VAL A 1 102 ? -5.930 11.992 19.669 1.00 48.62 102 VAL A C 1
ATOM 755 O O . VAL A 1 102 ? -4.950 12.135 18.942 1.00 48.62 102 VAL A O 1
ATOM 758 N N . GLU A 1 103 ? -6.753 13.000 19.965 1.00 43.31 103 GLU A N 1
ATOM 759 C CA . GLU A 1 103 ? -6.263 14.374 19.983 1.00 43.31 103 GLU A CA 1
ATOM 760 C C . GLU A 1 103 ? -5.012 14.367 20.861 1.00 43.31 103 GLU A C 1
ATOM 762 O O . GLU A 1 103 ? -5.023 13.817 21.963 1.00 43.31 103 GLU A O 1
ATOM 767 N N . ALA A 1 104 ? -3.905 14.872 20.322 1.00 45.12 104 ALA A N 1
ATOM 768 C CA . ALA A 1 104 ? -2.668 15.011 21.064 1.00 45.12 104 ALA A CA 1
ATOM 769 C C . ALA A 1 104 ? -2.946 15.906 22.277 1.00 45.12 104 ALA A C 1
ATOM 771 O O . ALA A 1 104 ? -3.033 17.124 22.141 1.00 45.12 104 ALA A O 1
ATOM 772 N N . THR A 1 105 ? -3.138 15.300 23.449 1.00 40.94 105 THR A N 1
ATOM 773 C CA . THR A 1 105 ? -3.256 16.030 24.707 1.00 40.94 105 THR A CA 1
ATOM 774 C C . THR A 1 105 ? -1.965 16.832 24.892 1.00 40.94 105 THR A C 1
ATOM 776 O O . THR A 1 105 ? -0.893 16.219 24.938 1.00 40.94 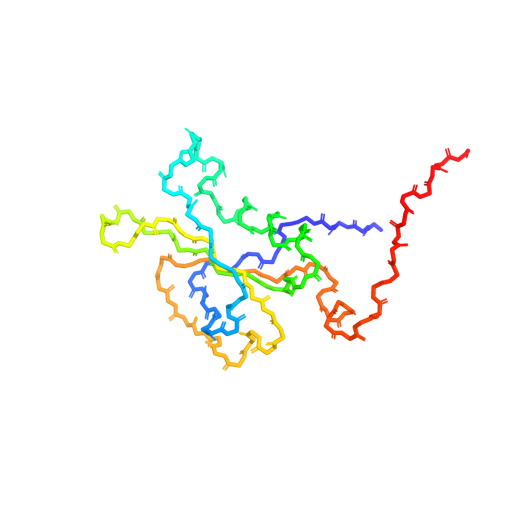105 THR A O 1
ATOM 779 N N . PRO A 1 106 ? -2.010 18.175 24.971 1.00 40.12 106 PRO A N 1
ATOM 780 C CA . PRO A 1 106 ? -0.829 18.949 25.311 1.00 40.12 106 PRO A CA 1
ATOM 781 C C . PRO A 1 106 ? -0.392 18.547 26.719 1.00 40.12 106 PRO A C 1
ATOM 783 O O . PRO A 1 106 ? -1.216 18.495 27.632 1.00 40.12 106 PRO A O 1
ATOM 786 N N . LEU A 1 107 ? 0.894 18.239 26.885 1.00 37.16 107 LEU A N 1
ATOM 787 C CA . LEU A 1 107 ? 1.507 18.131 28.205 1.00 37.16 107 LEU A CA 1
ATOM 788 C C . LEU A 1 107 ? 1.352 19.495 28.899 1.00 37.16 107 LEU A C 1
ATOM 790 O O . LEU A 1 107 ? 1.837 20.498 28.371 1.00 37.16 107 LEU A O 1
ATOM 794 N N . GLN A 1 108 ? 0.633 19.519 30.024 1.00 46.69 108 GLN A N 1
ATOM 795 C CA . GLN A 1 108 ? 0.666 20.622 30.989 1.00 46.69 108 GLN A CA 1
ATOM 796 C C . GLN A 1 108 ? 1.847 20.438 31.936 1.00 46.69 108 GLN A C 1
ATOM 798 O O . GLN A 1 108 ? 2.106 19.271 32.316 1.00 46.69 108 GLN A O 1
#